Protein AF-A0A9D8DMA5-F1 (afdb_monomer)

Mean predicted aligned error: 15.49 Å

Secondary structure (DSSP, 8-state):
-HHHHHHHHHHHHHHTT-S-HHHHHHHHHHHHH-HHHHHHHHHHHHHHHHHHHH------HHHHHHHHHHTT------SSSSS-------------------

Nearest PDB structures (foldseek):
  5wuq-assembly2_D  TM=7.314E-01  e=4.194E-02  Bacillus subtilis subsp. subtilis str. 168
  6in7-assembly1_A  TM=6.108E-01  e=1.232E+00  Pseudomonas aeruginosa PAO1
  8z6g-assembly3_E  TM=6.737E-01  e=2.730E+00  Pseudomonas aeruginosa
  2z2s-assembly2_D  TM=5.244E-01  e=6.905E+00  Cereibacter sphaeroides 2.4.1

Radius of gyration: 26.97 Å; Cα contacts (8 Å, |Δi|>4): 25; chains: 1; bounding box: 54×65×56 Å

Sequence (102 aa):
MDHCQKAFHRMQHYLDGELRVWRRWSVRRHIRRCPPCADGFVYEIEFRQVIATRCRDEMPDDLKRRIVSALGCEGAEQTQRSAGRTTGSAERSRPGVEEGLT

Solvent-accessible surface area (backbone atoms only — not comparable to full-atom values): 6747 Å² total; per-residue (Å²): 118,74,67,57,60,58,40,49,61,53,42,54,39,49,76,72,62,75,53,57,73,71,57,48,51,55,43,53,55,46,36,77,74,32,66,75,55,35,53,54,49,53,49,51,54,53,49,51,52,49,47,63,66,71,69,65,73,84,76,55,67,68,61,51,52,53,52,35,60,75,70,66,57,88,78,82,92,78,84,84,84,81,91,76,78,86,85,76,84,79,90,80,85,86,82,89,78,91,84,80,89,133

Foldseek 3Di:
DVVLVVLVVLLVCVVVVNDDPVSVVVSVVCLVVDVVSVVVSVVVVVVVVVCCVPVDDDDDVVVVVVVCVVVVPPDDPDDPPPPDDDDDDDDDDDDDDDDDDD

pLDDT: mean 72.83, std 16.17, range [40.53, 91.19]

Structure (mmCIF, N/CA/C/O backbone):
data_AF-A0A9D8DMA5-F1
#
_entry.id   AF-A0A9D8DMA5-F1
#
loop_
_atom_site.group_PDB
_atom_site.id
_atom_site.type_symbol
_atom_site.label_atom_id
_atom_site.label_alt_id
_atom_site.label_comp_id
_atom_site.label_asym_id
_atom_site.label_entity_id
_atom_site.label_seq_id
_atom_site.pdbx_PDB_ins_code
_atom_site.Cartn_x
_atom_site.Cartn_y
_atom_site.Cartn_z
_atom_site.occupancy
_atom_site.B_iso_or_equiv
_atom_site.auth_seq_id
_atom_site.auth_comp_id
_atom_site.auth_asym_id
_atom_site.auth_atom_id
_atom_site.pdbx_PDB_model_num
ATOM 1 N N . MET A 1 1 ? 10.822 7.882 -20.798 1.00 48.09 1 MET A N 1
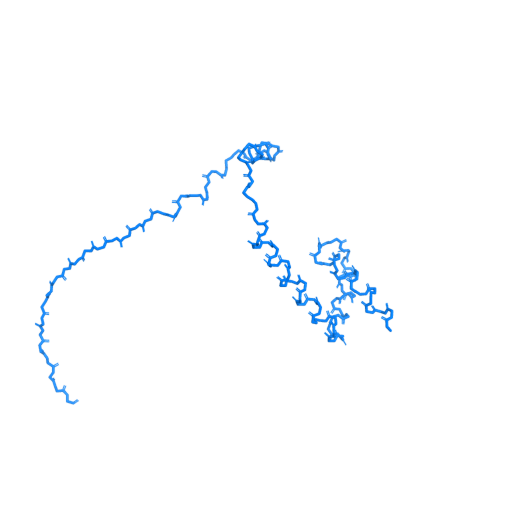ATOM 2 C CA . MET A 1 1 ? 10.838 8.143 -19.342 1.00 48.09 1 MET A CA 1
ATOM 3 C C . MET A 1 1 ? 9.420 8.315 -18.772 1.00 48.09 1 MET A C 1
ATOM 5 O O . MET A 1 1 ? 9.139 7.768 -17.715 1.00 48.09 1 MET A O 1
ATOM 9 N N . ASP A 1 2 ? 8.472 8.932 -19.492 1.00 59.88 2 ASP A N 1
ATOM 10 C CA . ASP A 1 2 ? 7.100 9.225 -19.008 1.00 59.88 2 ASP A CA 1
ATOM 11 C C . ASP A 1 2 ? 6.188 8.013 -18.736 1.00 59.88 2 ASP A C 1
ATOM 13 O O . ASP A 1 2 ? 5.177 8.119 -18.035 1.00 59.88 2 ASP A O 1
ATOM 17 N N . HIS A 1 3 ? 6.504 6.845 -19.304 1.00 67.69 3 HIS A N 1
ATOM 18 C CA . HIS A 1 3 ? 5.697 5.635 -19.124 1.00 67.69 3 HIS A CA 1
ATOM 19 C C . HIS A 1 3 ? 5.883 5.017 -17.727 1.00 67.69 3 HIS A C 1
ATOM 21 O O . HIS A 1 3 ? 4.916 4.512 -17.158 1.00 67.69 3 HIS A O 1
ATOM 27 N N . CYS A 1 4 ? 7.085 5.123 -17.151 1.00 79.19 4 CYS A N 1
ATOM 28 C CA . CYS A 1 4 ? 7.415 4.544 -15.848 1.00 79.19 4 CYS A CA 1
ATOM 29 C C . CYS A 1 4 ? 6.824 5.363 -14.691 1.00 79.19 4 CYS A C 1
ATOM 31 O O . CYS A 1 4 ? 6.256 4.792 -13.768 1.00 79.19 4 CYS A O 1
ATOM 33 N N . GLN A 1 5 ? 6.843 6.697 -14.770 1.00 77.56 5 GLN A N 1
ATOM 34 C CA . GLN A 1 5 ? 6.253 7.560 -13.735 1.00 77.56 5 GLN A CA 1
ATOM 35 C C . GLN A 1 5 ? 4.725 7.403 -13.654 1.00 77.56 5 GLN A C 1
ATOM 37 O O . GLN A 1 5 ? 4.150 7.272 -12.574 1.00 77.56 5 GLN A O 1
ATOM 42 N N . LYS A 1 6 ? 4.051 7.312 -14.810 1.00 78.31 6 LYS A N 1
ATOM 43 C CA . LYS A 1 6 ? 2.615 6.986 -14.868 1.00 78.31 6 LYS A CA 1
ATOM 44 C C . LYS A 1 6 ? 2.330 5.562 -14.381 1.00 78.31 6 LYS A C 1
ATOM 46 O O . LYS A 1 6 ? 1.266 5.323 -13.809 1.00 78.31 6 LYS A O 1
ATOM 51 N N . ALA A 1 7 ? 3.240 4.615 -14.619 1.00 77.88 7 ALA A N 1
ATOM 52 C CA . ALA A 1 7 ? 3.124 3.256 -14.100 1.00 77.88 7 ALA A CA 1
ATOM 53 C C . ALA A 1 7 ? 3.275 3.218 -12.574 1.00 77.88 7 ALA A C 1
ATOM 55 O O . ALA A 1 7 ? 2.495 2.522 -11.936 1.00 77.88 7 ALA A O 1
ATOM 56 N N . PHE A 1 8 ? 4.172 4.022 -11.997 1.00 80.31 8 PHE A N 1
ATOM 57 C CA . PHE A 1 8 ? 4.366 4.135 -10.550 1.00 80.31 8 PHE A CA 1
ATOM 58 C C . PHE A 1 8 ? 3.100 4.623 -9.833 1.00 80.31 8 PHE A C 1
ATOM 60 O O . PHE A 1 8 ? 2.613 3.969 -8.919 1.00 80.31 8 PHE A O 1
ATOM 67 N N . HIS A 1 9 ? 2.472 5.700 -10.312 1.00 81.38 9 HIS A N 1
ATOM 68 C CA . HIS A 1 9 ? 1.216 6.179 -9.718 1.00 81.38 9 HIS A CA 1
ATOM 69 C C . HIS A 1 9 ? 0.089 5.135 -9.814 1.00 81.38 9 HIS A C 1
ATOM 71 O O . HIS A 1 9 ? -0.700 4.948 -8.894 1.00 81.38 9 HIS A O 1
ATOM 77 N N . ARG A 1 10 ? 0.007 4.406 -10.936 1.00 80.06 10 ARG A N 1
ATOM 78 C CA . ARG A 1 10 ? -0.961 3.306 -11.099 1.00 80.06 10 ARG A CA 1
ATOM 79 C C . ARG A 1 10 ? -0.602 2.075 -10.266 1.00 80.06 10 ARG A C 1
ATOM 81 O O . ARG A 1 10 ? -1.485 1.277 -9.989 1.00 80.06 10 ARG A O 1
ATOM 88 N N . MET A 1 11 ? 0.663 1.891 -9.912 1.00 83.19 11 MET A N 1
ATOM 89 C CA . MET A 1 11 ? 1.130 0.810 -9.050 1.00 83.19 11 MET A CA 1
ATOM 90 C C . MET A 1 11 ? 0.710 1.046 -7.598 1.00 83.19 11 MET A C 1
ATOM 92 O O . MET A 1 11 ? 0.248 0.105 -6.964 1.00 83.19 11 MET A O 1
ATOM 96 N N . GLN A 1 12 ? 0.776 2.286 -7.110 1.00 79.88 12 GLN A N 1
ATOM 97 C CA . GLN A 1 12 ? 0.325 2.632 -5.756 1.00 79.88 12 GLN A CA 1
ATOM 98 C C . GLN A 1 12 ? -1.164 2.316 -5.564 1.00 79.88 12 GLN A C 1
ATOM 100 O O . GLN A 1 12 ? -1.510 1.439 -4.778 1.00 79.88 12 GLN A O 1
ATOM 105 N N . HIS A 1 13 ? -2.028 2.835 -6.444 1.00 83.31 13 HIS A N 1
ATOM 106 C CA . HIS A 1 13 ? -3.447 2.452 -6.450 1.00 83.31 13 HIS A CA 1
ATOM 107 C C . HIS A 1 13 ? -3.669 0.937 -6.619 1.00 83.31 13 HIS A C 1
ATOM 109 O O . HIS A 1 13 ? -4.712 0.411 -6.230 1.00 83.31 13 HIS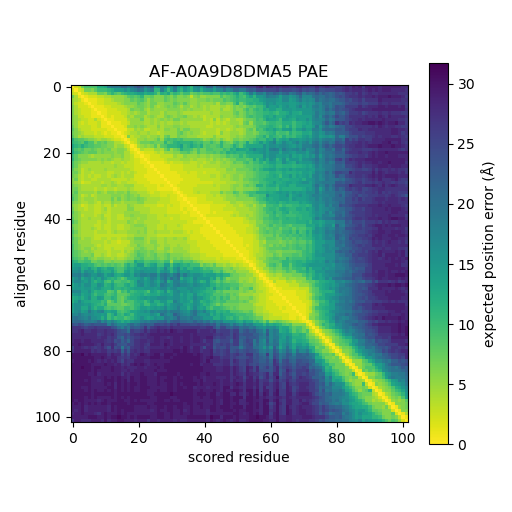 A O 1
ATOM 115 N N . TYR A 1 14 ? -2.744 0.218 -7.280 1.00 81.25 14 TYR A N 1
ATOM 116 C CA . TYR A 1 14 ? -2.876 -1.230 -7.511 1.00 81.25 14 TYR A CA 1
ATOM 117 C C . TYR A 1 14 ? -2.689 -1.987 -6.211 1.00 81.25 14 TYR A C 1
ATOM 119 O O . TYR A 1 14 ? -3.426 -2.943 -5.966 1.00 81.25 14 TYR A O 1
ATOM 127 N N . LEU A 1 15 ? -1.751 -1.528 -5.393 1.00 81.38 15 LEU A N 1
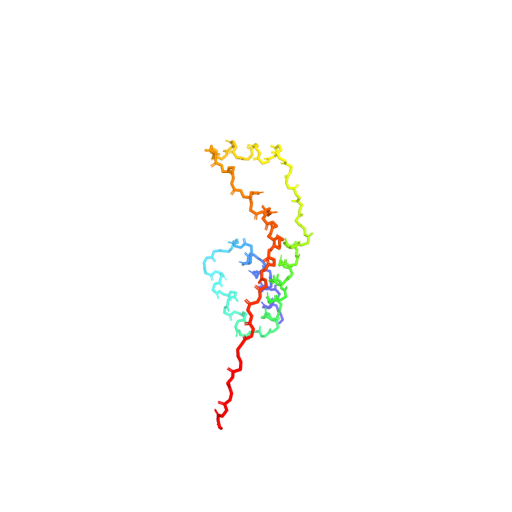ATOM 128 C CA . LEU A 1 15 ? -1.491 -2.059 -4.069 1.00 81.38 15 LEU A CA 1
ATOM 129 C C . LEU A 1 15 ? -2.589 -1.675 -3.066 1.00 81.38 15 LEU A C 1
ATOM 131 O O . LEU A 1 15 ? -2.895 -2.477 -2.192 1.00 81.38 15 LEU A O 1
ATOM 135 N N . ASP A 1 16 ? -3.245 -0.526 -3.247 1.00 82.12 16 ASP A N 1
ATOM 136 C CA . ASP A 1 16 ? -4.406 -0.109 -2.436 1.00 82.12 16 ASP A CA 1
ATOM 137 C C . ASP A 1 16 ? -5.721 -0.786 -2.863 1.00 82.12 16 ASP A C 1
ATOM 139 O O . ASP A 1 16 ? -6.745 -0.676 -2.196 1.00 82.12 16 ASP A O 1
ATOM 143 N N . GLY A 1 17 ? -5.713 -1.520 -3.981 1.00 80.44 17 GLY A N 1
ATOM 144 C CA . GLY A 1 17 ? -6.893 -2.215 -4.502 1.00 80.44 17 GLY A CA 1
ATOM 145 C C . GLY A 1 17 ? -7.883 -1.319 -5.258 1.00 80.44 17 GLY A C 1
ATOM 146 O O . GLY A 1 17 ? -8.882 -1.822 -5.769 1.00 80.44 17 GLY A O 1
ATOM 147 N N . GLU A 1 18 ? -7.580 -0.033 -5.431 1.00 82.19 18 GLU A N 1
ATOM 148 C CA . GLU A 1 18 ? -8.470 0.990 -6.000 1.00 82.19 18 GLU A CA 1
ATOM 149 C C . GLU A 1 18 ? -8.590 0.958 -7.540 1.00 82.19 18 GLU A C 1
ATOM 151 O O . GLU A 1 18 ? -9.313 1.757 -8.142 1.00 82.19 18 GLU A O 1
ATOM 156 N N . LEU A 1 19 ? -7.895 0.046 -8.238 1.00 77.44 19 LEU A N 1
ATOM 157 C CA . LEU A 1 19 ? -8.008 -0.054 -9.701 1.00 77.44 19 LEU A CA 1
ATOM 158 C C . LEU A 1 19 ? -9.051 -1.049 -10.193 1.00 77.44 19 LEU A C 1
ATOM 160 O O . LEU A 1 19 ? -9.087 -2.220 -9.818 1.00 77.44 19 LEU A O 1
ATOM 164 N N . ARG A 1 20 ? -9.748 -0.606 -11.244 1.00 77.75 20 ARG A N 1
ATOM 165 C CA . ARG A 1 20 ? -10.532 -1.448 -12.156 1.00 77.75 20 ARG A CA 1
ATOM 166 C C . ARG A 1 20 ? -9.663 -2.541 -12.804 1.00 77.75 20 ARG A C 1
ATOM 168 O O . ARG A 1 20 ? -8.498 -2.308 -13.143 1.00 77.75 20 ARG A O 1
ATOM 175 N N . VAL A 1 21 ? -10.270 -3.700 -13.076 1.00 76.00 21 VAL A N 1
ATOM 176 C CA . VAL A 1 21 ? -9.621 -4.939 -13.569 1.00 76.00 21 VAL A CA 1
ATOM 177 C C . VAL A 1 21 ? -8.686 -4.717 -14.770 1.00 76.00 21 VAL A C 1
ATOM 179 O O . VAL A 1 21 ? -7.564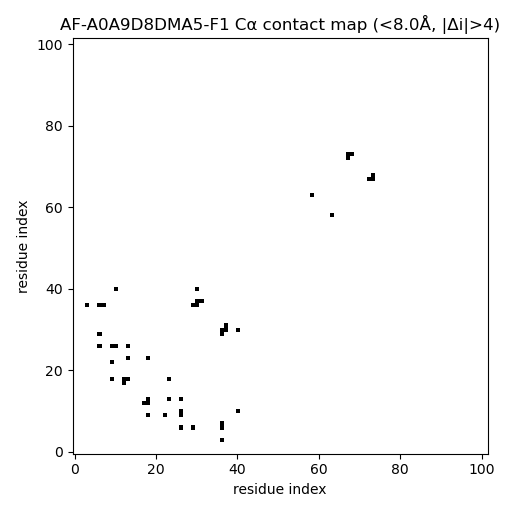 -5.221 -14.790 1.00 76.00 21 VAL A O 1
ATOM 182 N N . TRP A 1 22 ? -9.093 -3.909 -15.753 1.00 75.81 22 TRP A N 1
ATOM 183 C CA . TRP A 1 22 ? -8.277 -3.645 -16.946 1.00 75.81 22 TRP A CA 1
ATOM 184 C C . TRP A 1 22 ? -6.967 -2.900 -16.636 1.00 75.81 22 TRP A C 1
ATOM 186 O O . TRP A 1 22 ? -5.906 -3.213 -17.181 1.00 75.81 22 TRP A O 1
ATOM 196 N N . ARG A 1 23 ? -6.999 -1.941 -15.704 1.00 75.94 23 ARG A N 1
ATOM 197 C CA . ARG A 1 23 ? -5.805 -1.161 -15.346 1.00 75.94 23 ARG A CA 1
ATOM 198 C C . ARG A 1 23 ? -4.803 -1.989 -14.541 1.00 75.94 23 ARG A C 1
ATOM 200 O O . ARG A 1 23 ? -3.600 -1.836 -14.735 1.00 75.94 23 ARG A O 1
ATOM 207 N N . ARG A 1 24 ? -5.294 -2.927 -13.726 1.00 82.38 24 ARG A N 1
ATOM 208 C CA . ARG A 1 24 ? -4.478 -3.935 -13.033 1.00 82.38 24 ARG A CA 1
ATOM 209 C C . ARG A 1 24 ? -3.650 -4.772 -14.012 1.00 82.38 24 ARG A C 1
ATOM 211 O O . ARG A 1 24 ? -2.463 -4.999 -13.780 1.00 82.38 24 ARG A O 1
ATOM 218 N N . TRP A 1 25 ? -4.240 -5.181 -15.135 1.00 84.06 25 TRP A N 1
ATOM 219 C CA . TRP A 1 25 ? -3.510 -5.920 -16.166 1.00 84.06 25 TRP A CA 1
ATOM 220 C C . TRP A 1 25 ? -2.403 -5.078 -16.814 1.00 84.06 25 TRP A C 1
ATOM 222 O O . TRP A 1 25 ? -1.279 -5.554 -16.976 1.00 84.06 25 TRP A O 1
ATOM 232 N N . SER A 1 26 ? -2.686 -3.805 -17.113 1.00 83.56 26 SER A N 1
ATOM 233 C CA . SER A 1 26 ? -1.690 -2.879 -17.667 1.00 83.56 26 SER A CA 1
ATOM 234 C C . SER A 1 26 ? -0.483 -2.690 -16.742 1.00 83.56 26 SER A C 1
ATOM 236 O O . SER A 1 26 ? 0.645 -2.689 -17.232 1.00 83.56 26 SER A O 1
ATOM 238 N N . VAL A 1 27 ? -0.702 -2.545 -15.431 1.00 84.19 27 VAL A N 1
ATOM 239 C CA . VAL A 1 27 ? 0.379 -2.404 -14.438 1.00 84.19 27 VAL A CA 1
ATOM 240 C C . VAL A 1 27 ? 1.201 -3.690 -14.358 1.00 84.19 27 VAL A C 1
ATOM 242 O O . VAL A 1 27 ? 2.422 -3.649 -14.486 1.00 84.19 27 VAL A O 1
ATOM 245 N N . ARG A 1 28 ? 0.543 -4.854 -14.273 1.00 84.44 28 ARG A N 1
ATOM 246 C CA . ARG A 1 28 ? 1.221 -6.160 -14.228 1.00 84.44 28 ARG A CA 1
ATOM 247 C C . ARG A 1 28 ? 2.070 -6.425 -15.475 1.00 84.44 28 ARG A C 1
ATOM 249 O O . ARG A 1 28 ? 3.170 -6.960 -15.371 1.00 84.44 28 ARG A O 1
ATOM 256 N N . ARG A 1 29 ? 1.581 -6.041 -16.658 1.00 86.69 29 ARG A N 1
ATOM 257 C CA . ARG A 1 29 ? 2.342 -6.143 -17.913 1.00 86.69 29 ARG A CA 1
ATOM 258 C C . ARG A 1 29 ? 3.577 -5.244 -17.908 1.00 86.69 29 ARG A C 1
ATOM 260 O O . ARG A 1 29 ? 4.606 -5.660 -18.430 1.00 86.69 29 ARG A O 1
ATOM 267 N N . HIS A 1 30 ? 3.472 -4.039 -17.352 1.00 87.12 30 HIS A N 1
ATOM 268 C CA . HIS A 1 30 ? 4.594 -3.108 -17.265 1.00 87.12 30 HIS A CA 1
ATOM 269 C C . HIS A 1 30 ? 5.673 -3.618 -16.303 1.00 87.12 30 HIS A C 1
ATOM 271 O O . HIS A 1 30 ? 6.826 -3.721 -16.705 1.00 87.12 30 HIS A O 1
ATOM 277 N N . ILE A 1 31 ? 5.286 -4.040 -15.094 1.00 86.25 31 ILE A N 1
ATOM 278 C CA . ILE A 1 31 ? 6.197 -4.610 -14.085 1.00 86.25 31 ILE A CA 1
ATOM 279 C C . ILE A 1 31 ? 6.992 -5.793 -14.662 1.00 86.25 31 ILE A C 1
ATOM 281 O O . ILE A 1 31 ? 8.199 -5.872 -14.495 1.00 86.25 31 ILE A O 1
ATOM 285 N N . ARG A 1 32 ? 6.348 -6.676 -15.437 1.00 86.56 32 ARG A N 1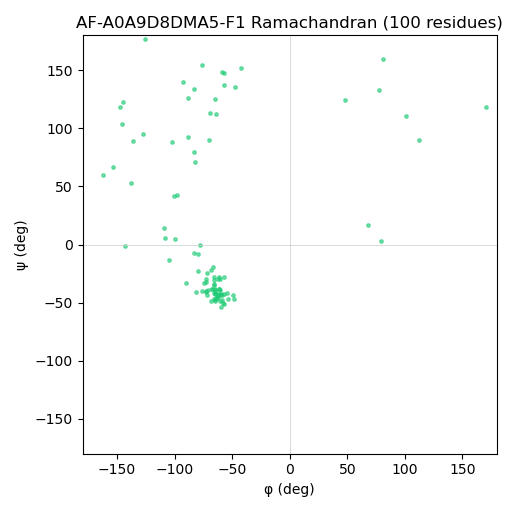
ATOM 286 C CA . ARG A 1 32 ? 7.027 -7.820 -16.078 1.00 86.56 32 ARG A CA 1
ATOM 287 C C . ARG A 1 32 ? 8.022 -7.447 -17.182 1.00 86.56 32 ARG A C 1
ATOM 289 O O . ARG A 1 32 ? 8.844 -8.277 -17.545 1.00 86.56 32 ARG A O 1
ATOM 296 N N . ARG A 1 33 ? 7.895 -6.263 -17.783 1.00 87.31 33 ARG A N 1
ATOM 297 C CA . ARG A 1 33 ? 8.724 -5.819 -18.920 1.00 87.31 33 ARG A CA 1
ATOM 298 C C . ARG A 1 33 ? 9.786 -4.797 -18.525 1.00 87.31 33 ARG A C 1
ATOM 300 O O . ARG A 1 33 ? 10.661 -4.514 -19.334 1.00 87.31 33 ARG A O 1
ATOM 307 N N . CYS A 1 34 ? 9.679 -4.222 -17.332 1.00 88.50 34 CYS A N 1
ATOM 308 C CA . CYS A 1 34 ? 10.498 -3.112 -16.874 1.00 88.50 34 CYS A CA 1
ATOM 309 C C . CYS A 1 34 ? 11.120 -3.472 -15.515 1.00 88.50 34 CYS A C 1
ATOM 311 O O . CYS A 1 34 ? 10.465 -3.267 -14.491 1.00 88.50 34 CYS A O 1
ATOM 313 N N . PRO A 1 35 ? 12.368 -3.984 -15.497 1.00 85.06 35 PRO A N 1
ATOM 314 C CA . PRO A 1 35 ? 13.090 -4.318 -14.268 1.00 85.06 35 PRO A CA 1
ATOM 315 C C . PRO A 1 35 ? 13.077 -3.221 -13.187 1.00 85.06 35 PRO A C 1
ATOM 317 O O . PRO A 1 35 ? 12.683 -3.534 -12.069 1.00 85.06 35 PRO A O 1
ATOM 320 N N . PRO A 1 36 ? 13.341 -1.927 -13.480 1.00 85.50 36 PRO A N 1
ATOM 321 C CA . PRO A 1 36 ? 13.359 -0.911 -12.422 1.00 85.50 36 PRO A CA 1
ATOM 322 C C . PRO A 1 36 ? 11.983 -0.688 -11.773 1.00 85.50 36 PRO A C 1
ATOM 324 O O . PRO A 1 36 ? 11.890 -0.315 -10.607 1.00 85.50 36 PRO A O 1
ATOM 327 N N . CYS A 1 37 ? 10.888 -0.931 -12.502 1.00 85.56 37 CYS A N 1
ATOM 328 C CA . CYS A 1 37 ? 9.546 -0.876 -11.924 1.00 85.56 37 CYS A CA 1
ATOM 329 C C . CYS A 1 37 ? 9.182 -2.148 -11.148 1.00 85.56 37 CYS A C 1
ATOM 331 O O . CYS A 1 37 ? 8.298 -2.089 -10.298 1.00 85.56 37 CYS A O 1
ATOM 333 N N . ALA A 1 38 ? 9.825 -3.284 -11.436 1.00 86.25 38 ALA A N 1
ATOM 334 C CA . ALA A 1 38 ? 9.688 -4.493 -10.632 1.00 86.25 38 ALA A CA 1
ATOM 335 C C . ALA A 1 38 ? 10.394 -4.342 -9.284 1.00 86.25 38 ALA A C 1
ATOM 337 O O . ALA A 1 38 ? 9.785 -4.634 -8.259 1.00 86.25 38 ALA A O 1
ATOM 338 N N . ASP A 1 39 ? 11.603 -3.788 -9.278 1.00 87.00 39 ASP A N 1
ATOM 339 C CA . ASP A 1 39 ? 12.348 -3.532 -8.043 1.00 87.00 39 ASP A CA 1
ATOM 340 C C . ASP A 1 39 ? 11.598 -2.541 -7.142 1.00 87.00 39 ASP A C 1
ATOM 342 O O . ASP A 1 39 ? 11.390 -2.799 -5.957 1.00 87.00 39 ASP A O 1
ATOM 346 N N . GLY A 1 40 ? 11.073 -1.453 -7.720 1.00 86.31 40 GLY A N 1
ATOM 347 C CA . GLY A 1 40 ? 10.234 -0.500 -6.985 1.00 86.31 40 GLY A CA 1
ATOM 348 C C . GLY A 1 40 ? 8.936 -1.108 -6.434 1.00 86.31 40 GLY A C 1
ATOM 349 O O . GLY A 1 40 ? 8.445 -0.669 -5.398 1.00 86.31 40 GLY A O 1
ATOM 350 N N . PHE A 1 41 ? 8.382 -2.131 -7.092 1.00 86.12 41 PHE A N 1
ATOM 351 C CA . PHE A 1 41 ? 7.201 -2.847 -6.605 1.00 86.12 41 PHE A CA 1
ATOM 352 C C . PHE A 1 41 ? 7.523 -3.748 -5.408 1.00 86.12 41 PHE A C 1
ATOM 354 O O . PHE A 1 41 ? 6.745 -3.797 -4.458 1.00 86.12 41 PHE A O 1
ATOM 361 N N . VAL A 1 42 ? 8.662 -4.448 -5.443 1.00 85.50 42 VAL A N 1
ATOM 362 C CA . VAL A 1 42 ? 9.132 -5.269 -4.316 1.00 85.50 42 VAL A CA 1
ATOM 363 C C . VAL A 1 42 ? 9.406 -4.383 -3.103 1.00 85.50 42 VAL A C 1
ATOM 365 O O . VAL A 1 42 ? 8.886 -4.667 -2.027 1.00 85.50 42 VAL A O 1
ATOM 368 N N . TYR A 1 43 ? 10.102 -3.259 -3.307 1.00 87.81 43 TYR A N 1
ATOM 369 C CA . TYR A 1 43 ? 10.348 -2.271 -2.258 1.00 87.81 43 TYR A CA 1
ATOM 370 C C . TYR A 1 43 ? 9.053 -1.800 -1.589 1.00 87.81 43 TYR A C 1
ATOM 372 O O . TYR A 1 43 ? 8.960 -1.771 -0.368 1.00 87.81 43 TYR A O 1
ATOM 380 N N . GLU A 1 44 ? 8.028 -1.463 -2.372 1.00 87.12 44 GLU A N 1
ATOM 381 C CA . GLU A 1 44 ? 6.760 -0.972 -1.830 1.00 87.12 44 GLU A CA 1
ATOM 382 C C . GLU A 1 44 ? 6.015 -2.041 -1.003 1.00 87.12 44 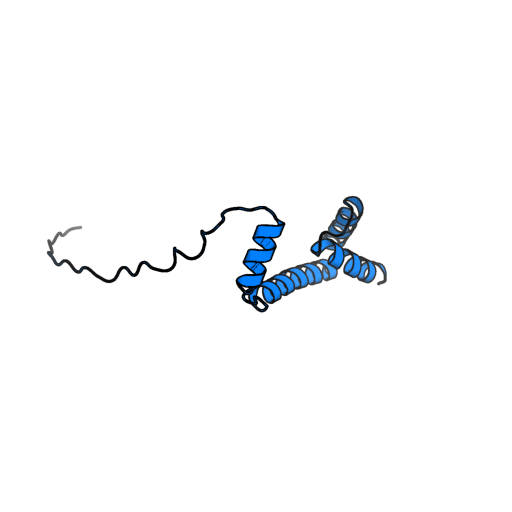GLU A C 1
ATOM 384 O O . GLU A 1 44 ? 5.396 -1.724 0.013 1.00 87.12 44 GLU A O 1
ATOM 389 N N . ILE A 1 45 ? 6.093 -3.320 -1.390 1.00 88.56 45 ILE A N 1
ATOM 390 C CA . ILE A 1 45 ? 5.528 -4.424 -0.595 1.00 88.56 45 ILE A CA 1
ATOM 391 C C . ILE A 1 45 ? 6.260 -4.553 0.741 1.00 88.56 45 ILE A C 1
ATOM 393 O O . ILE A 1 45 ? 5.617 -4.624 1.791 1.00 88.56 45 ILE A O 1
ATOM 397 N N . GLU A 1 46 ? 7.592 -4.568 0.706 1.00 91.19 46 GLU A N 1
ATOM 398 C CA . GLU A 1 46 ? 8.424 -4.648 1.908 1.00 91.19 46 GLU A CA 1
ATOM 399 C C . GLU A 1 46 ? 8.175 -3.446 2.821 1.00 91.19 46 GLU A C 1
ATOM 401 O O . GLU A 1 46 ? 7.988 -3.596 4.028 1.00 91.19 46 GLU A O 1
ATOM 406 N N . PHE A 1 47 ? 8.076 -2.254 2.238 1.00 89.88 47 PHE A N 1
ATOM 407 C CA . PHE A 1 47 ? 7.777 -1.020 2.948 1.00 89.88 47 PHE A CA 1
ATOM 408 C C . PHE A 1 47 ? 6.430 -1.094 3.674 1.00 89.88 47 PHE A C 1
ATOM 410 O O . PHE A 1 47 ? 6.359 -0.828 4.877 1.00 89.88 47 PHE A O 1
ATOM 417 N N . ARG A 1 48 ? 5.369 -1.545 2.995 1.00 87.00 48 ARG A N 1
ATOM 418 C CA . ARG A 1 48 ? 4.049 -1.754 3.613 1.00 87.00 48 ARG A CA 1
ATOM 419 C C . ARG A 1 48 ? 4.091 -2.796 4.725 1.00 87.00 48 ARG A C 1
ATOM 421 O O . ARG A 1 48 ? 3.442 -2.611 5.752 1.00 87.00 48 ARG A O 1
ATOM 428 N N . GLN A 1 49 ? 4.870 -3.863 4.561 1.00 88.19 49 GLN A N 1
ATOM 429 C CA . GLN A 1 49 ? 5.050 -4.874 5.601 1.00 88.19 49 GLN A CA 1
ATOM 430 C C . GLN A 1 49 ? 5.758 -4.301 6.838 1.00 88.19 49 GLN A C 1
ATOM 432 O O . GLN A 1 49 ? 5.354 -4.585 7.971 1.00 88.19 49 GLN A O 1
ATOM 437 N N . VAL A 1 50 ? 6.777 -3.461 6.642 1.00 90.06 50 VAL A N 1
ATOM 438 C CA . VAL A 1 50 ? 7.472 -2.764 7.731 1.00 90.06 50 VAL A CA 1
ATOM 439 C C . VAL A 1 50 ? 6.525 -1.803 8.444 1.00 90.06 50 VAL A C 1
ATOM 441 O O . VAL A 1 50 ? 6.443 -1.862 9.671 1.00 90.06 50 VAL A O 1
ATOM 444 N N . ILE A 1 51 ? 5.759 -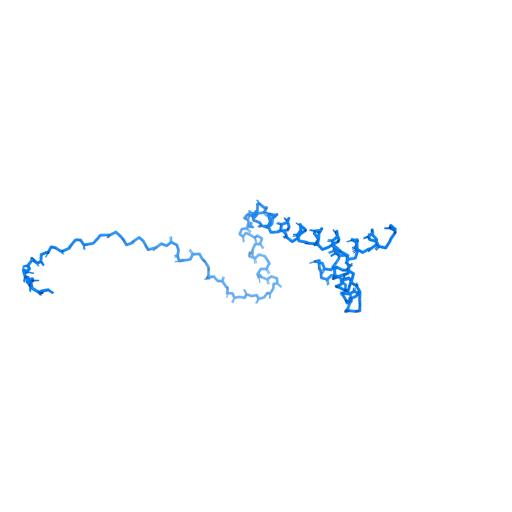0.987 7.711 1.00 87.50 51 ILE A N 1
ATOM 445 C CA . ILE A 1 51 ? 4.756 -0.082 8.297 1.00 87.50 51 ILE A CA 1
ATOM 446 C C . ILE A 1 51 ? 3.730 -0.876 9.104 1.00 87.50 51 ILE A C 1
ATOM 448 O O . ILE A 1 51 ? 3.519 -0.580 10.274 1.00 87.50 51 ILE A O 1
ATOM 452 N N . ALA A 1 52 ? 3.146 -1.930 8.534 1.00 86.19 52 ALA A N 1
ATOM 453 C CA . ALA A 1 52 ? 2.163 -2.760 9.231 1.00 86.19 52 ALA A CA 1
ATOM 454 C C . ALA A 1 52 ? 2.737 -3.435 10.491 1.00 86.19 52 ALA A C 1
ATOM 456 O O . ALA A 1 52 ? 2.018 -3.737 11.443 1.00 86.19 52 ALA A O 1
ATOM 457 N N . THR A 1 53 ? 4.047 -3.686 10.519 1.00 84.94 53 THR A N 1
ATOM 458 C CA . THR A 1 53 ? 4.715 -4.277 11.682 1.00 84.94 53 THR A CA 1
ATOM 459 C C . THR A 1 53 ? 5.030 -3.239 12.755 1.00 84.94 53 THR A C 1
ATOM 461 O O . THR A 1 53 ? 4.889 -3.542 13.937 1.00 84.94 53 THR A O 1
ATOM 464 N N . ARG A 1 54 ? 5.475 -2.042 12.356 1.00 82.94 54 ARG A N 1
ATOM 465 C CA . ARG A 1 54 ? 5.982 -0.995 13.255 1.00 82.94 54 ARG A CA 1
ATOM 466 C C . ARG A 1 54 ? 4.900 -0.034 13.742 1.00 82.94 54 ARG A C 1
ATOM 468 O O . ARG A 1 54 ? 4.979 0.411 14.876 1.00 82.94 54 ARG A O 1
ATOM 475 N N . CYS A 1 55 ? 3.898 0.248 12.919 1.00 80.69 55 CYS A N 1
ATOM 476 C CA . CYS A 1 55 ? 2.779 1.142 13.218 1.00 80.69 55 CYS A CA 1
ATOM 477 C C . CYS A 1 55 ? 1.548 0.351 13.682 1.00 80.69 55 CYS A C 1
ATOM 479 O O . CYS A 1 55 ? 0.428 0.599 13.239 1.00 80.69 55 CYS A O 1
ATOM 481 N N . ARG A 1 56 ? 1.761 -0.658 14.535 1.00 73.81 56 ARG A N 1
ATOM 482 C CA . ARG A 1 56 ? 0.671 -1.362 15.212 1.00 73.81 56 ARG A CA 1
ATOM 483 C C . ARG A 1 56 ? 0.354 -0.624 16.505 1.00 73.81 56 ARG A C 1
ATOM 485 O O . ARG A 1 56 ? 0.959 -0.903 17.535 1.00 73.81 56 ARG A O 1
ATOM 492 N N . ASP A 1 57 ? -0.596 0.295 16.426 1.00 77.56 57 ASP A N 1
ATOM 493 C CA . ASP A 1 57 ? -1.175 0.917 17.610 1.00 77.56 57 ASP A CA 1
ATOM 494 C C . ASP A 1 57 ? -2.279 0.021 18.174 1.00 77.56 57 ASP A C 1
ATOM 496 O O . ASP A 1 57 ? -3.122 -0.516 17.444 1.00 77.56 57 ASP A O 1
ATOM 500 N N . GLU A 1 58 ? -2.258 -0.180 19.490 1.00 74.81 58 GLU A N 1
ATOM 501 C CA . GLU A 1 58 ? -3.290 -0.950 20.168 1.00 74.81 58 GLU A CA 1
ATOM 502 C C . GLU A 1 58 ? -4.602 -0.160 20.140 1.00 74.81 58 GLU A C 1
ATOM 504 O O . GLU A 1 58 ? -4.722 0.917 20.724 1.00 74.81 58 GLU A O 1
ATOM 509 N N . MET A 1 59 ? -5.596 -0.679 19.412 1.00 76.19 59 MET A N 1
ATOM 510 C CA . MET A 1 59 ? -6.896 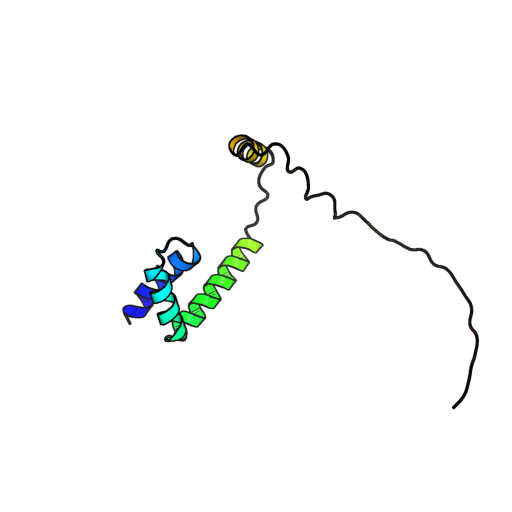-0.021 19.306 1.00 76.19 59 MET A CA 1
ATOM 511 C C . MET A 1 59 ? -7.578 -0.007 20.687 1.00 76.19 59 MET A C 1
ATOM 513 O O . MET A 1 59 ? -7.773 -1.088 21.255 1.00 76.19 59 MET A O 1
ATOM 517 N N . PRO A 1 60 ? -7.994 1.164 21.209 1.00 84.88 60 PRO A N 1
ATOM 518 C CA . PRO A 1 60 ? -8.667 1.259 22.500 1.00 84.88 60 PRO A CA 1
ATOM 519 C C . PRO A 1 60 ? -9.928 0.394 22.542 1.00 84.88 60 PRO A C 1
ATOM 521 O O . PRO A 1 60 ? -10.725 0.403 21.599 1.00 84.88 60 PRO A O 1
ATOM 524 N N . ASP A 1 61 ? -10.141 -0.318 23.649 1.00 82.88 61 ASP A N 1
ATOM 525 C CA . ASP A 1 61 ? -11.247 -1.278 23.786 1.00 82.88 61 ASP A CA 1
ATOM 526 C C . ASP A 1 61 ? -12.628 -0.644 23.627 1.00 82.88 61 ASP A C 1
ATOM 528 O O . ASP A 1 61 ? -13.551 -1.279 23.118 1.00 82.88 61 ASP A O 1
ATOM 532 N N . ASP A 1 62 ? -12.763 0.635 23.980 1.00 87.06 62 ASP A N 1
ATOM 533 C CA . ASP A 1 62 ? -13.999 1.378 23.759 1.00 87.06 62 ASP A CA 1
ATOM 534 C C . ASP A 1 62 ? -14.341 1.526 22.271 1.00 87.06 62 ASP A C 1
ATOM 536 O O . ASP A 1 62 ? -15.471 1.265 21.849 1.00 87.06 62 ASP A O 1
ATOM 540 N N . LEU A 1 63 ? -13.339 1.848 21.449 1.00 84.00 63 LEU A N 1
ATOM 541 C CA . LEU A 1 63 ? -13.515 1.947 20.006 1.00 84.00 63 LEU A CA 1
ATOM 542 C C . LEU A 1 63 ? -13.802 0.570 19.397 1.00 84.00 63 LEU A C 1
ATOM 544 O O . LEU A 1 63 ? -14.677 0.466 18.536 1.00 84.00 63 LEU A O 1
ATOM 548 N N . LYS A 1 64 ? -13.148 -0.494 19.896 1.00 86.62 64 LYS A N 1
ATOM 549 C CA . LYS A 1 64 ? -13.450 -1.873 19.476 1.00 86.62 64 LYS A CA 1
ATOM 550 C C . LYS A 1 64 ? -14.923 -2.206 19.709 1.00 86.62 64 LYS A C 1
ATOM 552 O O . LYS A 1 64 ? -15.598 -2.640 18.779 1.00 86.62 64 LYS A O 1
ATOM 557 N N . ARG A 1 65 ? -15.441 -1.956 20.918 1.00 86.25 65 ARG A N 1
ATOM 558 C CA . ARG A 1 65 ? -16.850 -2.219 21.268 1.00 86.25 65 ARG A CA 1
ATOM 559 C C . ARG A 1 65 ? -17.818 -1.458 20.368 1.00 86.25 65 ARG A C 1
ATOM 561 O O . ARG A 1 65 ? -18.791 -2.038 19.894 1.00 86.25 65 ARG A O 1
ATOM 568 N N . ARG A 1 66 ? -17.535 -0.181 20.091 1.00 86.50 66 ARG A N 1
ATOM 569 C CA . ARG A 1 66 ? -18.368 0.651 19.208 1.00 86.50 66 ARG A CA 1
ATOM 570 C C . ARG A 1 66 ? -18.406 0.121 17.777 1.00 86.50 66 ARG A C 1
ATOM 572 O O . ARG A 1 66 ? -19.480 0.077 17.187 1.00 86.50 66 ARG A O 1
ATOM 579 N N . ILE A 1 67 ? -17.266 -0.308 17.234 1.00 87.56 67 ILE A N 1
ATOM 580 C CA . ILE A 1 67 ? -17.189 -0.899 15.890 1.00 87.56 67 ILE A CA 1
ATOM 581 C C . ILE A 1 67 ? -17.956 -2.223 15.844 1.00 87.56 67 ILE A C 1
ATOM 583 O O . ILE A 1 67 ? -18.764 -2.429 14.947 1.00 87.56 67 ILE A O 1
ATOM 587 N N . VAL A 1 68 ? -17.749 -3.100 16.827 1.00 88.06 68 VAL A N 1
ATOM 588 C CA . VAL A 1 68 ? -18.432 -4.400 16.913 1.00 88.06 68 VAL A CA 1
ATOM 589 C C . VAL A 1 68 ? -19.952 -4.225 17.003 1.00 88.06 68 VAL A C 1
ATOM 591 O O . VAL A 1 68 ? -20.686 -4.900 16.283 1.00 88.06 68 VAL A O 1
ATOM 594 N N . SER A 1 69 ? -20.418 -3.269 17.812 1.00 86.50 69 SER A N 1
ATOM 595 C CA . SER A 1 69 ? -21.836 -2.912 17.915 1.00 86.50 69 SER A CA 1
ATOM 596 C C . SER A 1 69 ? -22.390 -2.350 16.601 1.00 86.50 69 SER A C 1
ATOM 598 O O . SER A 1 69 ? -23.465 -2.762 16.175 1.00 86.50 69 SER A O 1
ATOM 600 N N . ALA A 1 70 ? -21.646 -1.476 15.913 1.00 84.69 70 ALA A N 1
ATOM 601 C CA . ALA A 1 70 ? -22.053 -0.931 14.616 1.00 84.69 70 ALA A CA 1
ATOM 602 C C . ALA A 1 70 ? -22.107 -1.995 13.504 1.00 84.69 70 ALA A C 1
ATOM 604 O O . ALA A 1 70 ? -22.916 -1.883 12.587 1.00 84.69 70 ALA A O 1
ATOM 605 N N . LEU A 1 71 ? -21.260 -3.026 13.587 1.00 86.44 71 LEU A N 1
ATOM 606 C CA . LEU A 1 71 ? -21.246 -4.153 12.652 1.00 86.44 71 LEU A CA 1
ATOM 607 C C . LEU A 1 71 ? -22.286 -5.237 12.992 1.00 86.44 71 LEU A C 1
ATOM 609 O O . LEU A 1 71 ? -22.457 -6.161 12.202 1.00 86.44 71 LEU A O 1
ATOM 613 N N . GLY A 1 72 ? -22.976 -5.146 14.136 1.00 78.88 72 GLY A N 1
ATOM 614 C CA . GLY A 1 72 ? -23.947 -6.153 14.582 1.00 78.88 72 GLY A CA 1
ATOM 615 C C . GLY A 1 72 ? -23.322 -7.504 14.953 1.00 78.88 72 GLY A C 1
ATOM 616 O O . GLY A 1 72 ? -24.022 -8.511 15.020 1.00 78.88 72 GLY A O 1
ATOM 617 N N . CYS A 1 73 ? -22.004 -7.549 15.174 1.00 61.16 73 CYS A N 1
ATOM 618 C CA . CYS A 1 73 ? -21.285 -8.771 15.527 1.00 61.16 73 CYS A CA 1
ATOM 619 C C . CYS A 1 73 ? -21.399 -9.035 17.034 1.00 61.16 73 CYS A C 1
ATOM 621 O O . CYS A 1 73 ? -20.483 -8.750 17.802 1.00 61.16 73 CYS A O 1
ATOM 623 N N . GLU A 1 74 ? -22.518 -9.583 17.486 1.00 56.19 74 GLU A N 1
ATOM 624 C CA . GLU A 1 74 ? -22.652 -10.074 18.859 1.00 56.19 74 GLU A CA 1
ATOM 625 C C . GLU A 1 74 ? -21.794 -11.344 19.048 1.00 56.19 74 GLU A C 1
ATOM 627 O O . GLU A 1 74 ? -22.240 -12.460 18.802 1.00 56.19 74 GLU A O 1
ATOM 632 N N . GLY A 1 75 ? -20.530 -11.178 19.457 1.00 54.78 75 GLY A N 1
ATOM 633 C CA . GLY A 1 75 ? -19.689 -12.263 19.984 1.00 54.78 75 GLY A CA 1
ATOM 634 C C . GLY A 1 75 ? -18.492 -12.677 19.120 1.00 54.78 75 GLY A C 1
ATOM 635 O O . GLY A 1 75 ? -18.554 -13.629 18.350 1.00 54.78 75 GLY A O 1
ATOM 636 N N . ALA A 1 76 ? -17.340 -12.040 19.341 1.00 48.00 76 ALA A N 1
ATOM 637 C CA . ALA A 1 76 ? -16.032 -12.580 18.951 1.00 48.00 76 ALA A CA 1
ATOM 638 C C . ALA A 1 76 ? -15.003 -12.343 20.070 1.00 48.00 76 ALA A C 1
ATOM 640 O O . ALA A 1 76 ? -13.935 -11.768 19.880 1.00 48.00 76 ALA A O 1
ATOM 641 N N . GLU A 1 77 ? -15.349 -12.767 21.281 1.00 51.66 77 GLU A N 1
ATOM 642 C CA . GLU A 1 77 ? -14.478 -12.746 22.455 1.00 51.66 77 GLU A CA 1
ATOM 643 C C . GLU A 1 77 ? -13.563 -13.982 22.434 1.00 51.66 77 GLU A C 1
ATOM 645 O O . GLU A 1 77 ? -13.807 -14.936 23.158 1.00 51.66 77 GLU A O 1
ATOM 650 N N . GLN A 1 78 ? -12.577 -14.060 21.526 1.00 52.00 78 GLN A N 1
ATOM 651 C CA . GLN A 1 78 ? -11.779 -15.292 21.367 1.00 52.00 78 GLN A CA 1
ATOM 652 C C . GLN A 1 78 ? -10.446 -15.097 20.610 1.00 52.00 78 GLN A C 1
ATOM 654 O O . GLN A 1 78 ? -10.211 -15.723 19.583 1.00 52.00 78 GLN A O 1
ATOM 659 N N . THR A 1 79 ? -9.512 -14.252 21.073 1.00 49.62 79 THR A N 1
ATOM 660 C CA . THR A 1 79 ? -8.113 -14.316 20.548 1.00 49.62 79 THR A CA 1
ATOM 661 C C . THR A 1 79 ? -6.996 -14.065 21.576 1.00 49.62 79 THR A C 1
ATOM 663 O O . THR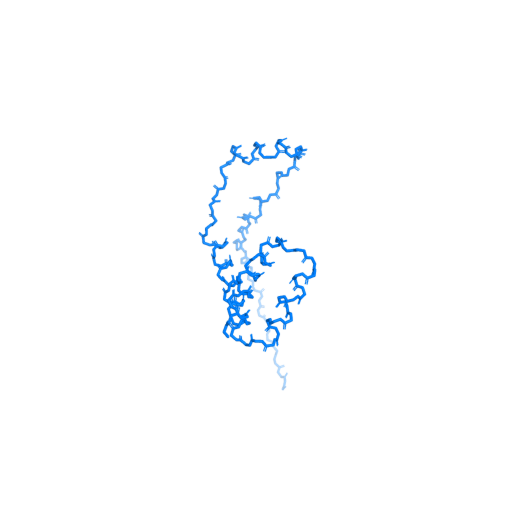 A 1 79 ? -5.830 -14.244 21.252 1.00 49.62 79 THR A O 1
ATOM 666 N N . GLN A 1 80 ? -7.277 -13.774 22.852 1.00 50.91 80 GLN A N 1
ATOM 667 C CA . GLN A 1 80 ? -6.204 -13.489 23.833 1.00 50.91 80 GLN A CA 1
ATOM 668 C C . GLN A 1 80 ? -5.971 -14.577 24.902 1.00 50.91 80 GLN A C 1
ATOM 670 O O . GLN A 1 80 ? -5.261 -14.345 25.874 1.00 50.91 80 GLN A O 1
ATOM 675 N N . ARG A 1 81 ? -6.508 -15.796 24.727 1.00 48.25 81 ARG A N 1
ATOM 676 C CA . ARG A 1 81 ? -6.430 -16.877 25.738 1.00 48.25 81 ARG A CA 1
ATOM 677 C C . ARG A 1 81 ? -5.351 -17.955 25.525 1.00 48.25 81 ARG A C 1
ATOM 679 O O . ARG A 1 81 ? -5.312 -18.901 26.304 1.00 48.25 81 ARG A O 1
ATOM 686 N N . SER A 1 82 ? -4.474 -17.856 24.520 1.00 47.62 82 SER A N 1
ATOM 687 C CA . SER A 1 82 ? -3.507 -18.933 24.207 1.00 47.62 82 SER A CA 1
ATOM 688 C C . SER A 1 82 ? -2.032 -18.664 24.547 1.00 47.62 82 SER A C 1
ATOM 690 O O . SER A 1 82 ? -1.204 -19.525 24.266 1.00 47.62 82 SER A O 1
ATOM 692 N N . ALA A 1 83 ? -1.672 -17.556 25.205 1.00 53.50 83 ALA A N 1
ATOM 693 C CA . ALA A 1 83 ? -0.279 -17.267 25.594 1.00 53.50 83 ALA A CA 1
ATOM 694 C C . ALA A 1 83 ? 0.032 -17.584 27.075 1.00 53.50 83 ALA A C 1
ATOM 696 O O . ALA A 1 83 ? 0.709 -16.817 27.753 1.00 53.50 83 ALA A O 1
ATOM 697 N N . GLY A 1 84 ? -0.471 -18.708 27.596 1.00 47.12 84 GLY A N 1
ATOM 698 C CA . GLY A 1 84 ? -0.284 -19.094 28.998 1.00 47.12 84 GLY A CA 1
ATOM 699 C C . GLY A 1 84 ? -0.342 -20.601 29.236 1.00 47.12 84 GLY A C 1
ATOM 700 O O . GLY A 1 84 ? -1.261 -21.086 29.885 1.00 47.12 84 GLY A O 1
ATOM 701 N N . ARG A 1 85 ? 0.632 -21.356 28.717 1.00 44.94 85 ARG A N 1
ATOM 702 C CA . ARG A 1 85 ? 0.992 -22.679 29.258 1.00 44.94 85 ARG A CA 1
ATOM 703 C C . ARG A 1 85 ? 2.508 -22.803 29.321 1.00 44.94 85 ARG A C 1
ATOM 705 O O . ARG A 1 85 ? 3.159 -23.256 28.389 1.00 44.94 85 ARG A O 1
ATOM 712 N N . THR A 1 86 ? 3.048 -22.371 30.451 1.00 48.69 86 THR A N 1
ATOM 713 C CA . THR A 1 86 ? 4.359 -22.769 30.953 1.00 48.69 86 THR A CA 1
ATOM 714 C C . THR A 1 86 ? 4.327 -24.267 31.254 1.00 48.69 86 THR A C 1
ATOM 716 O O . THR A 1 86 ? 3.635 -24.692 32.177 1.00 48.69 86 THR A O 1
ATOM 719 N N . THR A 1 87 ? 5.065 -25.079 30.504 1.00 45.59 87 THR A N 1
ATOM 720 C CA . THR A 1 87 ? 5.419 -26.437 30.938 1.00 45.59 87 THR A CA 1
ATOM 721 C C . THR A 1 87 ? 6.857 -26.407 31.435 1.00 45.59 87 THR A C 1
ATOM 723 O O . THR A 1 87 ? 7.797 -26.582 30.664 1.00 45.59 87 THR A O 1
ATOM 726 N N . GLY A 1 88 ? 7.012 -26.114 32.726 1.00 40.53 88 GLY A N 1
ATOM 727 C CA . GLY A 1 88 ? 8.228 -26.396 33.475 1.00 40.53 88 GLY A CA 1
ATOM 728 C C . GLY A 1 88 ? 8.160 -27.807 34.065 1.00 40.53 88 GLY A C 1
ATOM 729 O O . GLY A 1 88 ? 7.193 -28.130 34.745 1.00 40.53 88 GLY A O 1
ATOM 730 N N . SER A 1 89 ? 9.197 -28.590 33.764 1.00 42.12 89 SER A N 1
ATOM 731 C CA . SER A 1 89 ? 9.775 -29.737 34.482 1.00 42.12 89 SER A CA 1
ATOM 732 C C . SER A 1 89 ? 8.901 -30.874 35.025 1.00 42.12 89 SER A C 1
ATOM 734 O O . SER A 1 89 ? 8.126 -30.710 35.961 1.00 42.12 89 SER A O 1
ATOM 736 N N . ALA A 1 90 ? 9.247 -32.093 34.600 1.00 46.50 90 ALA A N 1
ATOM 737 C CA . ALA A 1 90 ? 9.355 -33.228 35.513 1.00 46.50 90 ALA A CA 1
ATOM 738 C C . ALA A 1 90 ? 10.490 -34.160 35.057 1.00 46.50 90 ALA A C 1
ATOM 740 O O . ALA A 1 90 ? 10.356 -34.921 34.101 1.00 46.50 90 ALA A O 1
ATOM 741 N N . GLU A 1 91 ? 11.613 -34.069 35.766 1.00 48.44 91 GLU A N 1
ATOM 742 C CA . GLU A 1 91 ? 12.629 -35.111 35.860 1.00 48.44 91 GLU A CA 1
ATOM 743 C C . GLU A 1 91 ? 11.988 -36.477 36.150 1.00 48.44 91 GLU A C 1
ATOM 745 O O . GLU A 1 91 ? 11.162 -36.613 37.058 1.00 48.44 91 GLU A O 1
ATOM 750 N N . ARG A 1 92 ? 12.437 -37.522 35.447 1.00 48.25 92 ARG A N 1
ATOM 751 C CA . ARG A 1 92 ? 12.460 -38.870 36.016 1.00 48.25 92 ARG A CA 1
ATOM 752 C C . ARG A 1 92 ? 13.639 -39.672 35.479 1.00 48.25 92 ARG A C 1
ATOM 754 O O . ARG A 1 92 ? 13.772 -39.939 34.293 1.00 48.25 92 ARG A O 1
ATOM 761 N N . SER A 1 93 ? 14.477 -40.031 36.434 1.00 45.62 93 SER A N 1
ATOM 762 C CA . SER A 1 93 ? 15.663 -40.868 36.384 1.00 45.62 93 SER A CA 1
ATOM 763 C C . SER A 1 93 ? 15.458 -42.311 35.888 1.00 45.62 93 SER A C 1
ATOM 765 O O . SER A 1 93 ? 14.494 -42.956 36.298 1.00 45.62 93 SER A O 1
ATOM 767 N N . ARG A 1 94 ? 16.535 -42.811 35.239 1.00 45.28 94 ARG A N 1
ATOM 768 C CA . ARG A 1 94 ? 17.145 -44.177 35.256 1.00 45.28 94 ARG A CA 1
ATOM 769 C C . ARG A 1 94 ? 16.523 -45.294 34.389 1.00 45.28 94 ARG A C 1
ATOM 771 O O . ARG A 1 94 ? 15.330 -45.218 34.128 1.00 45.28 94 ARG A O 1
ATOM 778 N N . PRO A 1 95 ? 17.258 -46.393 34.064 1.00 48.47 95 PRO A N 1
ATOM 779 C CA . PRO A 1 95 ? 18.695 -46.716 34.231 1.00 48.47 95 PRO A CA 1
ATOM 780 C C . PRO A 1 95 ? 19.396 -47.138 32.909 1.00 48.47 95 PRO A C 1
ATOM 782 O O . PRO A 1 95 ? 18.766 -47.222 31.860 1.00 48.47 95 PRO A O 1
ATOM 785 N N . GLY A 1 96 ? 20.712 -47.380 32.964 1.00 50.12 96 GLY A N 1
ATOM 786 C CA . GLY A 1 96 ? 21.489 -47.936 31.851 1.00 50.12 96 GLY A CA 1
ATOM 787 C C . GLY A 1 96 ? 21.288 -49.440 31.663 1.00 50.12 96 GLY A C 1
ATOM 788 O O . GLY A 1 96 ? 20.976 -50.135 32.628 1.00 50.12 96 GLY A O 1
ATOM 789 N N . VAL A 1 97 ? 21.509 -49.902 30.431 1.00 57.62 97 VAL A N 1
ATOM 790 C CA . VAL A 1 97 ? 21.928 -51.270 30.105 1.00 57.62 97 VAL A CA 1
ATOM 791 C C . VAL A 1 97 ? 22.861 -51.174 28.893 1.00 57.62 97 VAL A C 1
ATOM 793 O O . VAL A 1 97 ? 22.524 -50.554 27.883 1.00 57.62 97 VAL A O 1
ATOM 796 N N . GLU A 1 98 ? 24.067 -51.697 29.079 1.00 49.44 98 GLU A N 1
ATOM 797 C CA . GLU A 1 98 ? 25.040 -52.120 28.067 1.00 49.44 98 GLU A CA 1
ATOM 798 C C . GLU A 1 98 ? 24.432 -52.891 26.876 1.00 49.44 98 GLU A C 1
ATOM 800 O O . GLU A 1 98 ? 23.411 -53.517 27.081 1.00 49.44 98 GLU A O 1
ATOM 805 N N . GLU A 1 99 ? 25.051 -52.824 25.681 1.00 50.97 99 GLU A N 1
ATOM 806 C CA . GLU A 1 99 ? 25.296 -53.858 24.626 1.00 50.97 99 GLU A CA 1
ATOM 807 C C . GLU A 1 99 ? 25.836 -53.062 23.399 1.00 50.97 99 GLU A C 1
ATOM 809 O O . GLU A 1 99 ? 25.200 -52.114 22.956 1.00 50.97 99 GLU A O 1
ATOM 814 N N . GLY A 1 100 ? 27.034 -53.214 22.827 1.00 49.59 100 GLY A N 1
ATOM 815 C CA . GLY A 1 100 ? 27.896 -54.376 22.665 1.00 49.59 100 GLY A CA 1
ATOM 816 C C . GLY A 1 100 ? 27.766 -54.923 21.234 1.00 49.59 100 GLY A C 1
ATOM 817 O O . GLY A 1 100 ? 26.751 -55.539 20.946 1.00 49.59 100 GLY A O 1
ATOM 818 N N . LEU A 1 101 ? 28.831 -54.788 20.414 1.00 55.56 101 LEU A N 1
ATOM 819 C CA . LEU A 1 101 ? 29.122 -55.580 19.186 1.00 55.56 101 LEU A CA 1
ATOM 820 C C . LEU A 1 101 ? 28.298 -55.182 17.925 1.00 55.56 101 LEU A C 1
ATOM 822 O O . LEU A 1 101 ? 27.091 -55.031 18.007 1.00 55.56 101 LEU A O 1
ATOM 826 N N . THR A 1 102 ? 28.806 -54.995 16.700 1.00 50.06 102 THR A N 1
ATOM 827 C CA . THR A 1 102 ? 30.079 -55.290 16.006 1.00 50.06 102 THR A CA 1
ATOM 828 C C . THR A 1 102 ? 30.254 -54.279 14.873 1.00 50.06 102 THR A C 1
ATOM 830 O O . THR A 1 102 ? 29.211 -53.895 14.294 1.00 50.06 102 THR A O 1
#